Protein AF-A0A968LI36-F1 (afdb_monomer_lite)

Secondary structure (DSSP, 8-state):
--SSSSSSSHHHHHHHHHHHHHHHHHHHHHHHHHHHHHHHHHHHSB-TTSSB-EEEEEEEEEEETTEEEEEEEEEESSPPPHHHHHHHHHHHHHHTT--STTEEEEEEEEE--GGGTS-TT-----------HHHHHHHHHHHHHHHHHTS--TTSPPP------PPP-------

pLDDT: mean 70.79, std 16.53, range [38.47, 91.25]

Structure (mmCIF, N/CA/C/O backbone):
data_AF-A0A968LI36-F1
#
_entry.id   AF-A0A968LI36-F1
#
loop_
_atom_site.group_PDB
_atom_site.id
_atom_site.type_symbol
_atom_site.label_atom_id
_atom_site.label_alt_id
_atom_site.label_comp_id
_atom_site.label_asym_id
_atom_site.label_entity_id
_atom_site.label_seq_id
_atom_site.pdbx_PDB_ins_code
_atom_site.Cartn_x
_atom_site.Cartn_y
_atom_site.Cartn_z
_atom_site.occupancy
_atom_site.B_iso_or_equiv
_atom_site.auth_seq_id
_atom_site.auth_comp_id
_atom_site.auth_asym_id
_atom_site.auth_atom_id
_atom_site.pdbx_PDB_model_num
ATOM 1 N N . MET A 1 1 ? -47.744 16.136 31.645 1.00 38.47 1 MET A N 1
ATOM 2 C CA . MET A 1 1 ? -47.077 16.322 30.337 1.00 38.47 1 MET A CA 1
ATOM 3 C C . MET A 1 1 ? -45.601 16.646 30.563 1.00 38.47 1 MET A C 1
ATOM 5 O O . MET A 1 1 ? -45.254 17.811 30.650 1.00 38.47 1 MET A O 1
ATOM 9 N N . ALA A 1 2 ? -44.742 15.637 30.742 1.00 41.03 2 ALA A N 1
ATOM 10 C CA . ALA A 1 2 ? -43.307 15.851 31.005 1.00 41.03 2 ALA A CA 1
ATOM 11 C C . ALA A 1 2 ? -42.411 14.707 30.478 1.00 41.03 2 ALA A C 1
ATOM 13 O O . ALA A 1 2 ? -41.297 14.528 30.949 1.00 41.03 2 ALA A O 1
ATOM 14 N N . ALA A 1 3 ? -42.893 13.908 29.519 1.00 45.09 3 ALA A N 1
ATOM 15 C CA . ALA A 1 3 ? -42.230 12.657 29.124 1.00 45.09 3 ALA A CA 1
ATOM 16 C C . ALA A 1 3 ? -41.743 12.615 27.663 1.00 45.09 3 ALA A C 1
ATOM 18 O O . ALA A 1 3 ? -41.299 11.570 27.208 1.00 45.09 3 ALA A O 1
ATOM 19 N N . ILE A 1 4 ? -41.816 13.722 26.911 1.00 50.00 4 ILE A N 1
ATOM 20 C CA . ILE A 1 4 ? -41.537 13.707 25.458 1.00 50.00 4 ILE A CA 1
ATOM 21 C C . ILE A 1 4 ? -40.170 14.330 25.102 1.00 50.00 4 ILE A C 1
ATOM 23 O O . ILE A 1 4 ? -39.651 14.101 24.016 1.00 50.00 4 ILE A O 1
ATOM 27 N N . ILE A 1 5 ? -39.506 15.032 26.027 1.00 46.16 5 ILE A N 1
ATOM 28 C CA . ILE A 1 5 ? -38.234 15.728 25.734 1.00 46.16 5 ILE A CA 1
ATOM 29 C C . ILE A 1 5 ? -36.998 14.811 25.911 1.00 46.16 5 ILE A C 1
ATOM 31 O O . ILE A 1 5 ? -35.945 15.073 25.339 1.00 46.16 5 ILE A O 1
ATOM 35 N N . GLY A 1 6 ? -37.118 13.680 26.618 1.00 41.00 6 GLY A N 1
ATOM 36 C CA . GLY A 1 6 ? -35.999 12.746 26.845 1.00 41.00 6 GLY A CA 1
ATOM 37 C C . GLY A 1 6 ? -35.696 11.771 25.695 1.00 41.00 6 GLY A C 1
ATOM 38 O O . GLY A 1 6 ? -34.614 11.192 25.658 1.00 41.00 6 GLY A O 1
ATOM 39 N N . ALA A 1 7 ? -36.617 11.583 24.744 1.00 46.31 7 ALA A N 1
ATOM 40 C CA . ALA A 1 7 ? -36.531 10.504 23.750 1.00 46.31 7 ALA A CA 1
ATOM 41 C C . ALA A 1 7 ? -35.756 10.864 22.464 1.00 46.31 7 ALA A C 1
ATOM 43 O O . ALA A 1 7 ? -35.430 9.979 21.678 1.00 46.31 7 ALA A O 1
ATOM 44 N N . LEU A 1 8 ? -35.425 12.143 22.250 1.00 46.78 8 LEU A N 1
ATOM 45 C CA . LEU A 1 8 ? -34.735 12.625 21.039 1.00 46.78 8 LEU A CA 1
ATOM 46 C C . LEU A 1 8 ? -33.214 12.810 21.205 1.00 46.78 8 LEU A C 1
ATOM 48 O O . LEU A 1 8 ? -32.519 13.040 20.220 1.00 46.78 8 LEU A O 1
ATOM 52 N N . LEU A 1 9 ? -32.675 12.677 22.422 1.00 47.09 9 LEU A N 1
ATOM 53 C CA . LEU A 1 9 ? -31.244 12.881 22.715 1.00 47.09 9 LEU A CA 1
ATOM 54 C C . LEU A 1 9 ? -30.404 11.590 22.694 1.00 47.09 9 LEU A C 1
ATOM 56 O O . LEU A 1 9 ? -29.177 11.653 22.699 1.00 47.09 9 LEU A O 1
ATOM 60 N N . ILE A 1 10 ? -31.040 10.419 22.629 1.00 49.91 10 ILE A N 1
ATOM 61 C CA . ILE A 1 10 ? -30.369 9.110 22.700 1.00 49.91 10 ILE A CA 1
ATOM 62 C C . ILE A 1 10 ? -29.710 8.665 21.364 1.00 49.91 10 ILE A C 1
ATOM 64 O O . ILE A 1 10 ? -28.623 8.085 21.422 1.00 49.91 10 ILE A O 1
ATOM 68 N N . PRO A 1 11 ? -30.249 8.934 20.150 1.00 50.56 11 PRO A N 1
ATOM 69 C CA . PRO A 1 11 ? -29.657 8.388 18.920 1.00 50.56 11 PRO A CA 1
ATOM 70 C C . PRO A 1 11 ? -28.479 9.207 18.350 1.00 50.56 11 PRO A C 1
ATOM 72 O O . PRO A 1 11 ? -27.795 8.749 17.433 1.00 50.56 11 PRO A O 1
ATOM 75 N N . LEU A 1 12 ? -28.197 10.396 18.893 1.00 46.09 12 LEU A N 1
ATOM 76 C CA . LEU A 1 12 ? -27.115 11.268 18.412 1.00 46.09 12 LEU A CA 1
ATOM 77 C C . LEU A 1 12 ? -25.734 10.844 18.934 1.00 46.09 12 LEU A C 1
ATOM 79 O O . LEU A 1 12 ? -24.770 10.847 18.170 1.00 46.09 12 LEU A O 1
ATOM 83 N N . GLY A 1 13 ? -25.636 10.409 20.195 1.00 50.72 13 GLY A N 1
ATOM 84 C CA . GLY A 1 13 ? -24.360 9.985 20.788 1.00 50.72 13 GLY A CA 1
ATOM 85 C C . GLY A 1 13 ? -23.776 8.730 20.128 1.00 50.72 13 GLY A C 1
ATOM 86 O O . GLY A 1 13 ? -22.586 8.671 19.834 1.00 50.72 13 GLY A O 1
ATOM 87 N N . THR A 1 14 ? -24.623 7.748 19.809 1.00 54.00 14 THR A N 1
ATOM 88 C CA . THR A 1 14 ? -24.187 6.493 19.170 1.00 54.00 14 THR A CA 1
ATOM 89 C C . THR A 1 14 ? -23.773 6.685 17.711 1.00 54.00 14 THR A C 1
ATOM 91 O O . THR A 1 14 ? -22.852 6.019 17.242 1.00 54.00 14 THR A O 1
ATOM 94 N N . SER A 1 15 ? -24.406 7.618 16.999 1.00 58.03 15 SER A N 1
ATOM 95 C CA . SER A 1 15 ? -24.054 7.960 15.617 1.00 58.03 15 SER A CA 1
ATOM 96 C C . SER A 1 15 ? -22.718 8.709 15.539 1.00 58.03 15 SER A C 1
ATOM 98 O O . SER A 1 15 ? -21.912 8.436 14.653 1.00 58.03 15 SER A O 1
ATOM 100 N N . PHE A 1 16 ? -22.444 9.598 16.499 1.00 60.50 16 PHE A N 1
ATOM 101 C CA . PHE A 1 16 ? -21.188 10.350 16.567 1.00 60.50 16 PHE A CA 1
ATOM 102 C C . PHE A 1 16 ? -19.988 9.461 16.927 1.00 60.50 16 PHE A C 1
ATOM 104 O O . PHE A 1 16 ? -18.921 9.590 16.329 1.00 60.50 16 PHE A O 1
ATOM 111 N N . GLU A 1 17 ? -20.172 8.518 17.856 1.00 65.00 17 GLU A N 1
ATOM 112 C CA . GLU A 1 17 ? -19.145 7.528 18.205 1.00 65.00 17 GLU A CA 1
ATOM 113 C C . GLU A 1 17 ? -18.846 6.571 17.044 1.00 65.00 17 GLU A C 1
ATOM 115 O O . GLU A 1 17 ? -17.683 6.318 16.728 1.00 65.00 17 GLU A O 1
ATOM 120 N N . ARG A 1 18 ? -19.876 6.102 16.324 1.00 62.97 18 ARG A N 1
ATOM 121 C CA . ARG A 1 18 ? -19.682 5.304 15.100 1.00 62.97 18 ARG A CA 1
ATOM 122 C C . ARG A 1 18 ? -18.899 6.075 14.041 1.00 62.97 18 ARG A C 1
ATOM 124 O O . ARG A 1 18 ? -17.949 5.529 13.489 1.00 62.97 18 ARG A O 1
ATOM 131 N N . LEU A 1 19 ? -19.243 7.343 13.816 1.00 66.12 19 LEU A N 1
ATOM 132 C CA . LEU A 1 19 ? -18.550 8.200 12.856 1.00 66.12 19 LEU A CA 1
ATOM 133 C C . LEU A 1 19 ? -17.086 8.437 13.253 1.00 66.12 19 LEU A C 1
ATOM 135 O O . LEU A 1 19 ? -16.207 8.361 12.401 1.00 66.12 19 LEU A O 1
ATOM 139 N N . ARG A 1 20 ? -16.795 8.676 14.539 1.00 58.56 20 ARG A N 1
ATOM 140 C CA . ARG A 1 20 ? -15.419 8.813 15.051 1.00 58.56 20 ARG A CA 1
ATOM 141 C C . ARG A 1 20 ? -14.596 7.545 14.860 1.00 58.56 20 ARG A C 1
ATOM 143 O O . ARG A 1 20 ? -13.455 7.625 14.408 1.00 58.56 20 ARG A O 1
ATOM 150 N N . LEU A 1 21 ? -15.165 6.386 15.185 1.00 65.75 21 LEU A N 1
ATOM 151 C CA . LEU A 1 21 ? -14.508 5.095 14.988 1.00 65.75 21 LEU A CA 1
ATOM 152 C C . LEU A 1 21 ? -14.254 4.818 13.504 1.00 65.75 21 LEU A C 1
ATOM 154 O O . LEU A 1 21 ? -13.189 4.322 13.137 1.00 65.75 21 LEU A O 1
ATOM 158 N N . GLU A 1 22 ? -15.209 5.160 12.643 1.00 68.88 22 GLU A N 1
ATOM 159 C CA . GLU A 1 22 ? -15.078 5.004 11.199 1.00 68.88 22 GLU A CA 1
ATOM 160 C C . GLU A 1 22 ? -14.028 5.958 10.615 1.00 68.88 22 GLU A C 1
ATOM 162 O O . GLU A 1 22 ? -13.164 5.516 9.859 1.00 68.88 22 GLU A O 1
ATOM 167 N N . LEU A 1 23 ? -14.012 7.224 11.041 1.00 64.88 23 LEU A N 1
ATOM 168 C CA . LEU A 1 23 ? -12.978 8.206 10.694 1.00 64.88 23 LEU A CA 1
ATOM 169 C C . LEU A 1 23 ? -11.586 7.738 11.124 1.00 64.88 23 LEU A C 1
ATOM 171 O O . LEU A 1 23 ? -10.664 7.756 10.312 1.00 64.88 23 LEU A O 1
ATOM 175 N N . GLY A 1 24 ? -11.435 7.258 12.362 1.00 66.38 24 GLY A N 1
ATOM 176 C CA . GLY A 1 24 ? -10.161 6.736 12.862 1.00 66.38 24 GLY A CA 1
ATOM 177 C C . GLY A 1 24 ? -9.660 5.542 12.046 1.00 66.38 24 GLY A C 1
ATOM 178 O O . GLY A 1 24 ? -8.501 5.515 11.630 1.00 66.38 24 GLY A O 1
ATOM 179 N N . ARG A 1 25 ? -10.548 4.590 11.728 1.00 70.31 25 ARG A N 1
ATOM 180 C CA . ARG A 1 25 ? -10.221 3.441 10.865 1.00 70.31 25 ARG A CA 1
ATOM 181 C C . ARG A 1 25 ? -9.827 3.875 9.454 1.00 70.31 25 ARG A C 1
ATOM 183 O O . ARG A 1 25 ? -8.845 3.374 8.914 1.00 70.31 25 ARG A O 1
ATOM 190 N N . LYS A 1 26 ? -10.559 4.821 8.862 1.00 71.00 26 LYS A N 1
ATOM 191 C CA . LYS A 1 26 ? -10.280 5.348 7.516 1.00 71.00 26 LYS A CA 1
ATOM 192 C C . LYS A 1 26 ? -8.967 6.122 7.462 1.00 71.00 26 LYS A C 1
ATOM 194 O O . LYS A 1 26 ? -8.236 6.005 6.482 1.00 71.00 26 LYS A O 1
ATOM 199 N N . GLN A 1 27 ? -8.637 6.863 8.514 1.00 72.06 27 GLN A N 1
ATOM 200 C CA . GLN A 1 27 ? -7.391 7.615 8.594 1.00 72.06 27 GLN A CA 1
ATOM 201 C C . GLN A 1 27 ? -6.179 6.684 8.716 1.00 72.06 27 GLN A C 1
ATOM 203 O O . GLN A 1 27 ? -5.230 6.829 7.948 1.00 72.06 27 GLN A O 1
ATOM 208 N N . GLN A 1 28 ? -6.254 5.663 9.576 1.00 75.50 28 GLN A N 1
ATOM 209 C CA . GLN A 1 28 ? -5.227 4.616 9.665 1.00 75.50 28 GLN A CA 1
ATOM 210 C C . GLN A 1 28 ? -5.059 3.853 8.344 1.00 75.50 28 GLN A C 1
ATOM 212 O O . GLN A 1 28 ? -3.938 3.557 7.923 1.00 75.50 28 GLN A O 1
ATOM 217 N N . GLN A 1 29 ? -6.168 3.561 7.658 1.00 80.38 29 GLN A N 1
ATOM 218 C CA . GLN A 1 29 ? -6.139 2.933 6.340 1.00 80.38 29 GLN A CA 1
ATOM 219 C C . GLN A 1 29 ? -5.434 3.836 5.317 1.00 80.38 29 GLN A C 1
ATOM 221 O O . GLN A 1 29 ? -4.538 3.377 4.615 1.00 80.38 29 GLN A O 1
ATOM 226 N N . SER A 1 30 ? -5.774 5.125 5.261 1.00 78.38 30 SER A N 1
ATOM 227 C CA . SER A 1 30 ? -5.149 6.082 4.338 1.00 78.38 30 SER A CA 1
ATOM 228 C C . SER A 1 30 ? -3.643 6.220 4.574 1.00 78.38 30 SER A C 1
ATOM 230 O O . SER A 1 30 ? -2.857 6.189 3.626 1.00 78.38 30 SER A O 1
ATOM 232 N N . GLU A 1 31 ? -3.219 6.293 5.837 1.00 81.44 31 GLU A N 1
ATOM 233 C CA . GLU A 1 31 ? -1.802 6.341 6.197 1.00 81.44 31 GLU A CA 1
ATOM 234 C C . GLU A 1 31 ? -1.056 5.077 5.757 1.00 81.44 31 GLU A C 1
ATOM 236 O O . GLU A 1 31 ? 0.006 5.174 5.139 1.00 81.44 31 GLU A O 1
ATOM 241 N N . THR A 1 32 ? -1.658 3.906 5.982 1.00 84.44 32 THR A N 1
ATOM 242 C CA . THR A 1 32 ? -1.110 2.618 5.542 1.00 84.44 32 THR A CA 1
ATOM 243 C C . THR A 1 32 ? -0.899 2.590 4.030 1.00 84.44 32 THR A C 1
ATOM 245 O O . THR A 1 32 ? 0.183 2.246 3.555 1.00 84.44 32 THR A O 1
ATOM 248 N N . LEU A 1 33 ? -1.914 3.001 3.264 1.00 86.25 33 LEU A N 1
ATOM 249 C CA . LEU A 1 33 ? -1.850 3.045 1.802 1.00 86.25 33 LEU A CA 1
ATOM 250 C C . LEU A 1 33 ? -0.785 4.033 1.312 1.00 86.25 33 LEU A C 1
ATOM 252 O O . LEU A 1 33 ? -0.067 3.751 0.352 1.00 86.25 33 LEU A O 1
ATOM 256 N N . ARG A 1 34 ? -0.665 5.190 1.971 1.00 83.69 34 ARG A N 1
ATOM 257 C CA . ARG A 1 34 ? 0.339 6.205 1.642 1.00 83.69 34 ARG A CA 1
ATOM 258 C C . ARG A 1 34 ? 1.755 5.671 1.849 1.00 83.69 34 ARG A C 1
ATOM 260 O O . ARG A 1 34 ? 2.568 5.787 0.936 1.00 83.69 34 ARG A O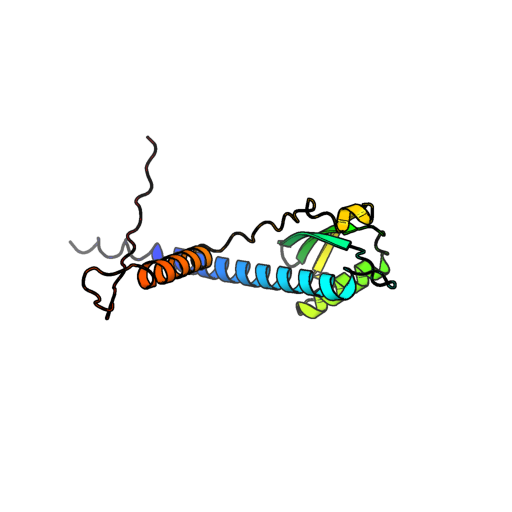 1
ATOM 267 N N . LEU A 1 35 ? 2.031 5.059 3.001 1.00 86.12 35 LEU A N 1
ATOM 268 C CA . LEU A 1 35 ? 3.347 4.499 3.324 1.00 86.12 35 LEU A CA 1
ATOM 269 C C . LEU A 1 35 ? 3.712 3.332 2.404 1.00 86.12 35 LEU A C 1
ATOM 271 O O . LEU A 1 35 ? 4.817 3.300 1.866 1.00 86.12 35 LEU A O 1
ATOM 275 N N . ALA A 1 36 ? 2.774 2.416 2.152 1.00 87.19 36 ALA A N 1
ATOM 276 C CA . ALA A 1 36 ? 2.979 1.312 1.218 1.00 87.19 36 ALA A CA 1
ATOM 277 C C . ALA A 1 36 ? 3.312 1.813 -0.194 1.00 87.19 36 ALA A C 1
ATOM 279 O O . ALA A 1 36 ? 4.270 1.335 -0.809 1.00 87.19 36 ALA A O 1
ATOM 280 N N . ARG A 1 37 ? 2.579 2.820 -0.687 1.00 87.25 37 ARG A N 1
ATOM 281 C CA . ARG A 1 37 ? 2.857 3.442 -1.984 1.00 87.25 37 ARG A CA 1
ATOM 282 C C . ARG A 1 37 ? 4.220 4.120 -2.005 1.00 87.25 37 ARG A C 1
ATOM 284 O O . ARG A 1 37 ? 4.971 3.890 -2.943 1.00 87.25 37 ARG A O 1
ATOM 291 N N . GLN A 1 38 ? 4.544 4.921 -0.995 1.00 85.69 38 GLN A N 1
ATOM 292 C CA . GLN A 1 38 ? 5.818 5.634 -0.929 1.00 85.69 38 GLN A CA 1
ATOM 293 C C . GLN A 1 38 ? 7.008 4.663 -0.932 1.00 85.69 38 GLN A C 1
ATOM 295 O O . GLN A 1 38 ? 7.913 4.804 -1.748 1.00 85.69 38 GLN A O 1
ATOM 300 N N . LEU A 1 39 ? 6.967 3.622 -0.096 1.00 87.56 39 LEU A N 1
ATOM 301 C CA . LEU A 1 39 ? 8.025 2.610 -0.040 1.00 87.56 39 LEU A CA 1
ATOM 302 C C . LEU A 1 39 ? 8.190 1.864 -1.366 1.00 87.56 39 LEU A C 1
ATOM 304 O O . LEU A 1 39 ? 9.311 1.560 -1.775 1.00 87.56 39 LEU A O 1
ATOM 308 N N . TRP A 1 40 ? 7.081 1.574 -2.051 1.00 87.31 40 TRP A N 1
ATOM 309 C CA . TRP A 1 40 ? 7.136 0.968 -3.378 1.00 87.31 40 TRP A CA 1
ATOM 310 C C . TRP A 1 40 ? 7.769 1.928 -4.382 1.00 87.31 40 TRP A C 1
ATOM 312 O O . TRP A 1 40 ? 8.601 1.532 -5.199 1.00 87.31 40 TRP A O 1
ATOM 322 N N . GLN A 1 41 ? 7.398 3.206 -4.289 1.00 84.81 41 GLN A N 1
ATOM 323 C CA . GLN A 1 41 ? 7.877 4.239 -5.184 1.00 84.81 41 GLN A CA 1
ATOM 324 C C . GLN A 1 41 ? 9.396 4.436 -5.095 1.00 84.81 41 GLN A C 1
ATOM 326 O O . GLN A 1 41 ? 10.081 4.522 -6.113 1.00 84.81 41 GLN A O 1
ATOM 331 N N . GLU A 1 42 ? 9.923 4.442 -3.877 1.00 83.19 42 GLU A N 1
ATOM 332 C CA . GLU A 1 42 ? 11.345 4.644 -3.605 1.00 83.19 42 GLU A CA 1
ATOM 333 C C . GLU A 1 42 ? 12.218 3.462 -4.046 1.00 83.19 42 GLU A C 1
ATOM 335 O O . GLU A 1 42 ? 13.378 3.661 -4.402 1.00 83.19 42 GLU A O 1
ATOM 340 N N . ARG A 1 43 ? 11.684 2.234 -4.021 1.00 82.38 43 ARG A N 1
ATOM 341 C CA . ARG A 1 43 ? 12.508 1.021 -4.158 1.00 82.38 43 ARG A CA 1
ATOM 342 C C . ARG A 1 43 ? 12.282 0.216 -5.427 1.00 82.38 43 ARG A C 1
ATOM 344 O O . ARG A 1 43 ? 13.193 -0.486 -5.847 1.00 82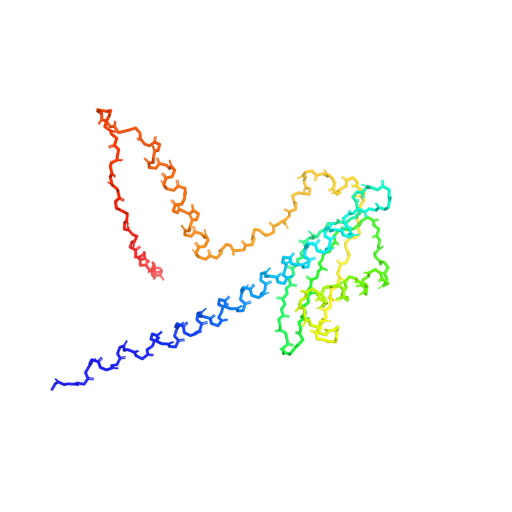.38 43 ARG A O 1
ATOM 351 N N . LEU A 1 44 ? 11.081 0.264 -6.001 1.00 81.81 44 LEU A N 1
ATOM 352 C CA . LEU A 1 44 ? 10.645 -0.734 -6.983 1.00 81.81 44 LEU A CA 1
ATOM 353 C C . LEU A 1 44 ? 10.111 -0.129 -8.289 1.00 81.81 44 LEU A C 1
ATOM 355 O O . LEU A 1 44 ? 9.838 -0.883 -9.225 1.00 81.81 44 LEU A O 1
ATOM 359 N N . ILE A 1 45 ? 10.007 1.206 -8.417 1.00 78.75 45 ILE A N 1
ATOM 360 C CA . ILE A 1 45 ? 9.606 1.818 -9.702 1.00 78.75 45 ILE A CA 1
ATOM 361 C C . ILE A 1 45 ? 10.678 1.630 -10.761 1.00 78.75 45 ILE A C 1
ATOM 363 O O . ILE A 1 45 ? 10.336 1.481 -11.927 1.00 78.75 45 ILE A O 1
ATOM 367 N N . ARG A 1 46 ? 11.960 1.676 -10.393 1.00 79.06 46 ARG A N 1
ATOM 368 C CA . ARG A 1 46 ? 13.061 1.661 -11.357 1.00 79.06 46 ARG A CA 1
ATOM 369 C C . ARG A 1 46 ? 13.890 0.395 -11.233 1.00 79.06 46 ARG A C 1
ATOM 371 O O . ARG A 1 46 ? 14.126 -0.095 -10.133 1.00 79.06 46 ARG A O 1
ATOM 378 N N . SER A 1 47 ? 14.320 -0.118 -12.375 1.00 73.44 47 SER A N 1
ATOM 379 C CA . SER A 1 47 ? 15.367 -1.132 -12.452 1.00 73.44 47 SER A CA 1
ATOM 380 C C . SER A 1 47 ? 16.736 -0.470 -12.212 1.00 73.44 47 SER A C 1
ATOM 382 O O . SER A 1 47 ? 16.856 0.758 -12.236 1.00 73.44 47 SER A O 1
ATOM 384 N N . GLY A 1 48 ? 17.775 -1.264 -11.935 1.00 70.12 48 GLY A N 1
ATOM 385 C CA . GLY A 1 48 ? 19.133 -0.770 -11.650 1.00 70.12 48 GLY A CA 1
ATOM 386 C C . GLY A 1 48 ? 19.774 0.028 -12.798 1.00 70.12 48 GLY A C 1
ATOM 387 O O . GLY A 1 48 ? 20.763 0.722 -12.588 1.00 70.12 48 GLY A O 1
ATOM 388 N N . ASP A 1 49 ? 19.185 -0.035 -13.990 1.00 69.62 49 ASP A N 1
ATOM 389 C CA . ASP A 1 49 ? 19.520 0.726 -15.199 1.00 69.62 49 ASP A CA 1
ATOM 390 C C . ASP A 1 49 ? 18.746 2.058 -15.331 1.00 69.62 49 ASP A C 1
ATOM 392 O O . ASP A 1 49 ? 18.924 2.793 -16.302 1.00 69.62 49 ASP A O 1
ATOM 396 N N . GLY A 1 50 ? 17.879 2.383 -14.366 1.00 69.62 50 GLY A N 1
ATOM 397 C CA . GLY A 1 50 ? 17.062 3.596 -14.346 1.00 69.62 50 GLY A CA 1
ATOM 398 C C . GLY A 1 50 ? 15.758 3.522 -15.150 1.00 69.62 50 GLY A C 1
ATOM 399 O O . GLY A 1 50 ? 14.990 4.487 -15.112 1.00 69.62 50 GLY A O 1
ATOM 400 N N . GLN A 1 51 ? 15.465 2.407 -15.830 1.00 74.88 51 GLN A N 1
ATOM 401 C CA . GLN A 1 51 ? 14.222 2.222 -16.590 1.00 74.88 51 GLN A CA 1
ATOM 402 C C . GLN A 1 51 ? 13.024 1.948 -15.665 1.00 74.88 51 GLN A C 1
ATOM 404 O O . GLN A 1 51 ? 13.203 1.353 -14.597 1.00 74.88 51 GLN A O 1
ATOM 409 N N . PRO A 1 52 ? 11.790 2.347 -16.040 1.00 75.75 52 PRO A N 1
ATOM 410 C CA . PRO A 1 52 ? 10.594 1.996 -15.283 1.00 75.75 52 PRO A CA 1
ATOM 411 C C . PRO A 1 52 ? 10.400 0.473 -15.283 1.00 75.75 52 PRO A C 1
ATOM 413 O O . PRO A 1 52 ? 10.182 -0.148 -16.320 1.00 75.75 52 PRO A O 1
ATOM 416 N N . ARG A 1 53 ? 10.489 -0.124 -14.095 1.00 84.69 53 ARG A N 1
ATOM 417 C CA . ARG A 1 53 ? 10.325 -1.554 -13.832 1.00 84.69 53 ARG A CA 1
ATOM 418 C C . ARG A 1 53 ? 8.891 -1.896 -13.467 1.00 84.69 53 ARG A C 1
ATOM 420 O O . ARG A 1 53 ? 8.345 -2.836 -14.034 1.00 84.69 53 ARG A O 1
ATOM 427 N N . SER A 1 54 ? 8.292 -1.164 -12.527 1.00 83.94 54 SER A N 1
ATOM 428 C CA . SER A 1 54 ? 6.964 -1.498 -12.011 1.00 83.94 54 SER A CA 1
ATOM 429 C C . SER A 1 54 ? 6.126 -0.277 -11.652 1.00 83.94 54 SER A C 1
ATOM 431 O O . SER A 1 54 ? 6.649 0.784 -11.305 1.00 83.94 54 SER A O 1
ATOM 433 N N . VAL A 1 55 ? 4.807 -0.444 -11.708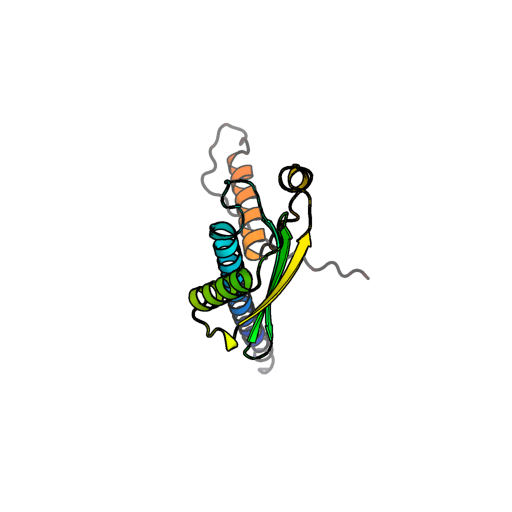 1.00 84.69 55 VAL A N 1
ATOM 434 C CA . VAL A 1 55 ? 3.829 0.557 -11.282 1.00 84.69 55 VAL A CA 1
ATOM 435 C C . VAL A 1 55 ? 2.704 -0.117 -10.503 1.00 84.69 55 VAL A C 1
ATOM 437 O O . VAL A 1 55 ? 2.276 -1.225 -10.823 1.00 84.69 55 VAL A O 1
ATOM 440 N N . ILE A 1 56 ? 2.213 0.557 -9.464 1.00 85.75 56 ILE A N 1
ATOM 441 C CA . ILE A 1 56 ? 1.068 0.088 -8.682 1.00 85.75 56 ILE A CA 1
ATOM 442 C C . ILE A 1 56 ? -0.209 0.272 -9.502 1.00 85.75 56 ILE A C 1
ATOM 444 O O . ILE A 1 56 ? -0.551 1.395 -9.861 1.00 85.75 56 ILE A O 1
ATOM 448 N N . ASN A 1 57 ? -0.936 -0.820 -9.728 1.00 83.00 57 ASN A N 1
ATOM 449 C CA . ASN A 1 57 ? -2.264 -0.808 -10.339 1.00 83.00 57 ASN A CA 1
ATOM 450 C C . ASN A 1 57 ? -3.369 -0.702 -9.279 1.00 83.00 57 ASN A C 1
ATOM 452 O O . ASN A 1 57 ? -4.313 0.070 -9.406 1.00 83.00 57 ASN A O 1
ATOM 456 N N . ARG A 1 58 ? -3.249 -1.473 -8.194 1.00 83.50 58 ARG A N 1
ATOM 457 C CA . ARG A 1 58 ? -4.207 -1.453 -7.085 1.00 83.50 58 ARG A CA 1
ATOM 458 C C . ARG A 1 58 ? -3.471 -1.627 -5.772 1.00 83.50 58 ARG A C 1
ATOM 460 O O . ARG A 1 58 ? -2.547 -2.423 -5.686 1.00 83.50 58 ARG A O 1
ATOM 467 N N . LEU A 1 59 ? -3.903 -0.895 -4.756 1.00 86.31 59 LEU A N 1
ATOM 468 C CA . LEU A 1 59 ? -3.403 -1.039 -3.399 1.00 86.31 59 LEU A CA 1
ATOM 469 C C . LEU A 1 59 ? -4.579 -0.908 -2.438 1.00 86.31 59 LEU A C 1
ATOM 471 O O . LEU A 1 59 ? -5.314 0.080 -2.487 1.00 86.31 59 LEU A O 1
ATOM 475 N N . ASN A 1 60 ? -4.742 -1.906 -1.583 1.00 87.38 60 ASN A N 1
ATOM 476 C CA . ASN A 1 60 ? -5.765 -1.949 -0.558 1.00 87.38 60 ASN A CA 1
ATOM 477 C C . ASN A 1 60 ? -5.150 -2.414 0.765 1.00 87.38 60 ASN A C 1
ATOM 479 O O . ASN A 1 60 ? -4.140 -3.112 0.790 1.00 87.38 60 ASN A O 1
ATOM 483 N N . ALA A 1 61 ? -5.759 -2.004 1.869 1.00 87.19 61 ALA A N 1
ATOM 484 C CA . ALA A 1 61 ? -5.344 -2.392 3.204 1.00 87.19 61 ALA A CA 1
ATOM 485 C C . ALA A 1 61 ? -6.594 -2.647 4.039 1.00 87.19 61 ALA A C 1
ATOM 487 O O . ALA A 1 61 ? -7.443 -1.763 4.168 1.00 87.19 61 ALA A O 1
ATOM 488 N N . THR A 1 62 ? -6.696 -3.847 4.599 1.00 85.12 62 THR A N 1
ATOM 489 C CA . THR A 1 62 ? -7.843 -4.283 5.394 1.00 85.12 62 THR A CA 1
ATOM 490 C C . THR A 1 62 ? -7.351 -4.927 6.679 1.00 85.12 62 THR A C 1
ATOM 492 O O . THR A 1 62 ? -6.453 -5.763 6.663 1.00 85.12 62 THR A O 1
ATOM 495 N N . LEU A 1 63 ? -7.947 -4.555 7.808 1.00 84.00 63 LEU A N 1
ATOM 496 C CA . LEU A 1 63 ? -7.681 -5.216 9.079 1.00 84.00 63 LEU A CA 1
ATOM 497 C C . LEU A 1 63 ? -8.602 -6.438 9.210 1.00 84.00 63 LEU A C 1
ATOM 499 O O . LEU A 1 63 ? -9.822 -6.285 9.272 1.00 84.00 63 LEU A O 1
ATOM 503 N N . GLN A 1 64 ? -8.025 -7.638 9.237 1.00 86.25 64 GLN A N 1
ATOM 504 C CA . GLN A 1 64 ? -8.726 -8.904 9.448 1.00 86.25 64 GLN A CA 1
ATOM 505 C C . GLN A 1 64 ? -8.340 -9.458 10.826 1.00 86.25 64 GLN A C 1
ATOM 507 O O . GLN A 1 64 ? -7.282 -10.059 11.005 1.00 86.25 64 GLN A O 1
ATOM 512 N N . GLY A 1 65 ? -9.185 -9.210 11.831 1.00 85.38 65 GLY A N 1
ATOM 513 C CA . GLY A 1 65 ? -8.844 -9.505 13.226 1.00 85.38 65 GLY A CA 1
ATOM 514 C C . GLY A 1 65 ? -7.679 -8.634 13.702 1.00 85.38 65 GLY A C 1
ATOM 515 O O . GLY A 1 65 ? -7.768 -7.409 13.650 1.00 85.38 65 GLY A O 1
ATOM 516 N N . GLU A 1 66 ? -6.584 -9.257 14.139 1.00 84.75 66 GLU A N 1
ATOM 517 C CA . GLU A 1 66 ? -5.346 -8.556 14.520 1.00 84.75 66 GLU A CA 1
ATOM 518 C C . GLU A 1 66 ? -4.342 -8.420 13.362 1.00 84.75 66 GLU A C 1
ATOM 520 O O . GLU A 1 66 ? -3.362 -7.677 13.466 1.00 84.75 66 GLU A O 1
ATOM 525 N N . GLN A 1 67 ? -4.594 -9.095 12.236 1.00 89.19 67 GLN A N 1
ATOM 526 C CA . GLN A 1 67 ? -3.700 -9.097 11.085 1.00 89.19 67 GLN A CA 1
ATOM 527 C C . GLN A 1 67 ? -4.099 -8.009 10.084 1.00 89.19 67 GLN A C 1
ATOM 529 O O . GLN A 1 67 ? -5.245 -7.917 9.647 1.00 89.19 67 GLN A O 1
ATOM 534 N N . LEU A 1 68 ? 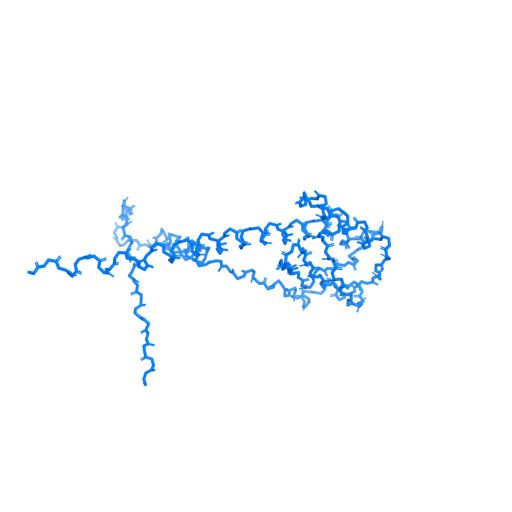-3.142 -7.166 9.703 1.00 88.31 68 LEU A N 1
ATOM 535 C CA . LEU A 1 68 ? -3.299 -6.214 8.611 1.00 88.31 68 LEU A CA 1
ATOM 536 C C . LEU A 1 68 ? -2.965 -6.914 7.297 1.00 88.31 68 LEU A C 1
ATOM 538 O O . LEU A 1 68 ? -1.833 -7.346 7.100 1.00 88.31 68 LEU A O 1
ATOM 542 N N . VAL A 1 69 ? -3.941 -7.008 6.404 1.00 89.94 69 VAL A N 1
ATOM 543 C CA . VAL A 1 69 ? -3.770 -7.558 5.060 1.00 89.94 69 VAL A CA 1
ATOM 544 C C . VAL A 1 69 ? -3.618 -6.399 4.085 1.00 89.94 69 VAL A C 1
ATOM 546 O O . VAL A 1 69 ? -4.517 -5.565 3.959 1.00 89.94 69 VAL A O 1
ATOM 549 N N . VAL A 1 70 ? -2.468 -6.329 3.425 1.00 89.81 70 VAL A N 1
ATOM 550 C CA . VAL A 1 70 ? -2.166 -5.359 2.374 1.00 89.81 70 VAL A CA 1
ATOM 551 C C . VAL A 1 70 ? -2.196 -6.093 1.044 1.00 89.81 70 VAL A C 1
ATOM 553 O O . VAL A 1 70 ? -1.346 -6.935 0.778 1.00 89.81 70 VAL A O 1
ATOM 556 N N . GLU A 1 71 ? -3.176 -5.765 0.212 1.00 91.19 71 GLU A N 1
ATOM 557 C CA . GLU A 1 71 ? -3.320 -6.328 -1.128 1.00 91.19 71 GLU A CA 1
ATOM 558 C C . GLU A 1 71 ? -2.702 -5.350 -2.119 1.00 91.19 71 GLU A C 1
ATOM 560 O O . GLU A 1 71 ? -3.147 -4.202 -2.244 1.00 91.19 71 GLU A O 1
ATOM 565 N N . LEU A 1 72 ? -1.671 -5.794 -2.827 1.00 90.12 72 LEU A N 1
ATOM 566 C CA . LEU A 1 72 ? -0.943 -4.979 -3.781 1.00 90.12 72 LEU A CA 1
ATOM 567 C C . LEU A 1 72 ? -0.951 -5.665 -5.144 1.00 90.12 72 LEU A C 1
ATOM 569 O O . LEU A 1 72 ? -0.449 -6.767 -5.311 1.00 90.12 72 LEU A O 1
ATOM 573 N N . THR A 1 73 ? -1.510 -4.994 -6.143 1.00 87.06 73 THR A N 1
ATOM 574 C CA . THR A 1 73 ? -1.436 -5.416 -7.541 1.00 87.06 73 THR A CA 1
ATOM 575 C C . THR A 1 73 ? -0.507 -4.481 -8.284 1.00 87.06 73 THR A C 1
ATOM 577 O O . THR A 1 73 ? -0.748 -3.270 -8.326 1.00 87.06 73 THR A O 1
ATOM 580 N N . VAL A 1 74 ? 0.533 -5.035 -8.895 1.00 87.00 74 VAL A N 1
ATOM 581 C CA . VAL A 1 74 ? 1.550 -4.271 -9.617 1.00 87.00 74 VAL A CA 1
ATOM 582 C C . VAL A 1 74 ? 1.651 -4.743 -11.051 1.00 87.00 74 VAL A C 1
ATOM 584 O O . VAL A 1 74 ? 1.581 -5.933 -11.337 1.00 87.00 74 VAL A O 1
ATOM 587 N N . ILE A 1 75 ? 1.823 -3.794 -11.958 1.00 87.00 75 ILE A N 1
ATOM 588 C CA . ILE A 1 75 ? 2.197 -4.069 -13.337 1.00 87.00 75 ILE A CA 1
ATOM 589 C C . ILE A 1 75 ? 3.717 -3.981 -13.388 1.00 87.00 75 ILE A C 1
ATOM 591 O O . ILE A 1 75 ? 4.278 -2.961 -12.989 1.00 87.00 75 ILE A O 1
ATOM 595 N N . THR A 1 76 ? 4.388 -5.038 -13.836 1.00 86.88 76 THR A N 1
ATOM 596 C CA . THR A 1 76 ? 5.853 -5.106 -13.820 1.00 86.88 76 THR A CA 1
ATOM 597 C C . THR A 1 76 ? 6.414 -5.643 -15.129 1.00 86.88 76 THR A C 1
ATOM 599 O O . THR A 1 76 ? 5.826 -6.514 -15.760 1.00 86.88 76 THR A O 1
ATOM 602 N N . THR A 1 77 ? 7.561 -5.124 -15.550 1.00 84.00 77 THR A N 1
ATOM 603 C CA . THR A 1 77 ? 8.335 -5.657 -16.687 1.00 84.00 77 THR A CA 1
ATOM 604 C C . THR A 1 77 ? 9.279 -6.776 -16.279 1.00 84.00 77 THR A C 1
ATOM 606 O O . THR A 1 77 ? 9.728 -7.550 -17.119 1.00 84.00 77 THR A O 1
ATOM 609 N N . GLN A 1 78 ? 9.561 -6.878 -14.981 1.00 82.81 78 GLN A N 1
ATOM 610 C CA . GLN A 1 78 ? 10.442 -7.879 -14.408 1.00 82.81 78 GLN A CA 1
ATOM 611 C C . GLN A 1 78 ? 9.808 -8.427 -13.137 1.00 82.81 78 GLN A C 1
ATOM 613 O O . GLN A 1 78 ? 9.488 -7.657 -12.227 1.00 82.81 78 GLN A O 1
ATOM 618 N N . SER A 1 79 ? 9.663 -9.748 -13.063 1.00 83.56 79 SER A N 1
ATOM 619 C CA . SER A 1 79 ? 9.117 -10.400 -11.875 1.00 83.56 79 SER A CA 1
ATOM 620 C C . SER A 1 79 ? 9.909 -10.032 -10.623 1.00 83.56 79 SER A C 1
ATOM 622 O O . SER A 1 79 ? 11.134 -9.862 -10.680 1.00 83.56 79 SER A O 1
ATOM 624 N N . LEU A 1 80 ? 9.217 -9.869 -9.498 1.00 84.88 80 LEU A N 1
ATOM 625 C CA . LEU A 1 80 ? 9.892 -9.642 -8.227 1.00 84.88 80 LEU A CA 1
ATOM 626 C C . LEU A 1 80 ? 10.383 -10.973 -7.666 1.00 84.88 80 LEU A C 1
ATOM 628 O O . LEU A 1 80 ? 9.694 -11.991 -7.699 1.00 84.88 80 LEU A O 1
ATOM 632 N N . SER A 1 81 ? 11.599 -10.962 -7.133 1.00 86.75 81 SER A N 1
ATOM 633 C CA . SER A 1 81 ? 12.117 -12.097 -6.377 1.00 86.75 81 SER A CA 1
ATOM 634 C C . SER A 1 81 ? 11.453 -12.176 -5.000 1.00 86.75 81 SER A C 1
ATOM 636 O O . SER A 1 81 ? 11.077 -11.158 -4.419 1.00 86.75 81 SER A O 1
ATOM 638 N N . LEU A 1 82 ? 11.367 -13.383 -4.434 1.00 86.38 82 LEU A N 1
ATOM 639 C CA . LEU A 1 82 ? 10.838 -13.584 -3.078 1.00 86.38 82 LEU A CA 1
ATOM 640 C C . LEU A 1 82 ? 11.585 -12.747 -2.025 1.00 86.38 82 LEU A C 1
ATOM 642 O O . LEU A 1 82 ? 10.970 -12.232 -1.099 1.00 86.38 82 LEU A O 1
ATOM 646 N N . ASP A 1 83 ? 12.896 -12.555 -2.192 1.00 87.19 83 ASP A N 1
ATOM 647 C CA . ASP A 1 83 ? 13.706 -11.711 -1.307 1.00 87.19 83 ASP A CA 1
ATOM 648 C C . ASP A 1 83 ? 13.306 -10.225 -1.388 1.00 87.19 83 ASP A C 1
ATOM 650 O O . ASP A 1 83 ? 13.202 -9.552 -0.363 1.00 87.19 83 ASP A O 1
ATOM 654 N N . GLU A 1 84 ? 13.009 -9.708 -2.585 1.00 86.94 84 GLU A N 1
ATOM 655 C CA . GLU A 1 84 ? 12.501 -8.339 -2.756 1.00 86.94 84 GLU A CA 1
ATOM 656 C C . GLU A 1 84 ? 11.119 -8.165 -2.120 1.00 86.94 84 GLU A C 1
ATOM 658 O O . GLU A 1 84 ? 10.869 -7.154 -1.456 1.00 86.94 84 GLU A O 1
ATOM 663 N N . GLN A 1 85 ? 10.241 -9.157 -2.289 1.00 88.25 85 GLN A N 1
ATOM 664 C CA . GLN A 1 85 ? 8.908 -9.160 -1.690 1.00 88.25 85 GLN A CA 1
ATOM 665 C C . GLN A 1 85 ? 8.990 -9.164 -0.156 1.00 88.25 85 GLN A C 1
ATOM 667 O O . GLN A 1 85 ? 8.346 -8.340 0.498 1.00 88.25 85 GLN A O 1
ATOM 672 N N . GLU A 1 86 ? 9.838 -10.017 0.425 1.00 88.88 86 GLU A N 1
ATOM 673 C CA . GLU A 1 86 ? 10.042 -10.082 1.876 1.00 88.88 86 GLU A CA 1
ATOM 674 C C . GLU A 1 86 ? 10.677 -8.807 2.435 1.00 88.88 86 GLU A C 1
ATOM 676 O O . GLU A 1 86 ? 10.216 -8.267 3.444 1.00 88.88 86 GLU A O 1
ATOM 681 N N . LYS A 1 87 ? 11.686 -8.250 1.755 1.00 89.50 87 LYS A N 1
ATOM 682 C CA . LYS A 1 87 ? 12.298 -6.971 2.148 1.00 89.50 87 LYS A CA 1
ATOM 683 C C . LYS A 1 87 ? 11.296 -5.826 2.112 1.00 89.50 87 LYS A C 1
ATOM 685 O O . LYS A 1 87 ? 11.321 -4.963 2.999 1.00 89.50 87 LYS A O 1
ATOM 690 N N . TYR A 1 88 ? 10.425 -5.795 1.106 1.00 90.44 88 TYR A N 1
ATOM 691 C CA . TYR A 1 88 ? 9.360 -4.804 1.023 1.00 90.44 88 TYR A CA 1
ATOM 692 C C . TYR A 1 88 ? 8.358 -4.975 2.172 1.00 90.44 88 TYR A C 1
ATOM 694 O O . TYR A 1 88 ? 8.092 -4.009 2.888 1.00 90.44 88 TYR A O 1
ATOM 702 N N . ALA A 1 89 ? 7.882 -6.196 2.421 1.00 89.88 89 ALA A N 1
ATOM 703 C CA . ALA A 1 89 ? 6.939 -6.479 3.499 1.00 89.88 89 ALA A CA 1
ATOM 704 C C . ALA A 1 89 ? 7.513 -6.156 4.893 1.00 89.88 89 ALA A C 1
ATOM 706 O O . ALA A 1 89 ? 6.828 -5.550 5.717 1.00 89.88 89 ALA A O 1
ATOM 707 N N . ALA A 1 90 ? 8.785 -6.479 5.143 1.00 90.56 90 ALA A N 1
ATOM 708 C CA . ALA A 1 90 ? 9.479 -6.126 6.381 1.00 90.56 90 ALA A CA 1
ATOM 709 C C . ALA A 1 90 ? 9.624 -4.607 6.554 1.00 90.56 90 ALA A C 1
ATOM 711 O O . ALA A 1 90 ? 9.404 -4.077 7.643 1.00 90.56 90 ALA A O 1
ATOM 712 N N . SER A 1 91 ? 9.941 -3.889 5.473 1.00 90.81 91 SER A N 1
ATOM 713 C CA . SER A 1 91 ? 10.062 -2.426 5.504 1.00 90.81 91 SER A CA 1
ATOM 714 C C . SER A 1 91 ? 8.713 -1.751 5.741 1.00 90.81 91 SER A C 1
ATOM 716 O O . SER A 1 91 ? 8.637 -0.773 6.480 1.00 90.81 91 SER A O 1
ATOM 718 N N . LEU A 1 92 ? 7.644 -2.295 5.157 1.00 90.88 92 LEU A N 1
ATOM 719 C CA . LEU A 1 92 ? 6.286 -1.819 5.383 1.00 90.88 92 LEU A CA 1
ATOM 720 C C . LEU A 1 92 ? 5.836 -2.066 6.827 1.00 90.88 92 LEU A C 1
ATOM 722 O O . LEU A 1 92 ? 5.309 -1.155 7.459 1.00 90.88 92 LEU A O 1
ATOM 726 N N . ALA A 1 93 ? 6.091 -3.255 7.377 1.00 90.81 93 ALA A N 1
ATOM 727 C CA . ALA A 1 93 ? 5.792 -3.558 8.776 1.00 90.81 93 ALA A CA 1
ATOM 728 C C . ALA A 1 93 ? 6.531 -2.602 9.730 1.00 90.81 93 ALA A C 1
ATOM 730 O O . ALA A 1 93 ? 5.907 -2.013 10.614 1.00 90.81 93 ALA A O 1
ATOM 731 N N . ALA A 1 94 ? 7.825 -2.364 9.484 1.00 91.00 94 ALA A N 1
ATOM 732 C CA . ALA A 1 94 ? 8.629 -1.423 10.258 1.00 91.00 94 ALA A CA 1
ATOM 733 C C . ALA A 1 94 ? 8.098 0.019 10.169 1.00 91.00 94 ALA A C 1
ATOM 735 O O . ALA A 1 94 ? 7.958 0.681 11.195 1.00 91.00 94 ALA A O 1
ATOM 736 N N . ALA A 1 95 ? 7.743 0.494 8.969 1.00 88.06 95 ALA A N 1
ATOM 737 C CA . ALA A 1 95 ? 7.187 1.836 8.770 1.00 88.06 95 ALA A CA 1
ATOM 738 C C . ALA A 1 95 ? 5.823 2.030 9.455 1.00 88.06 95 ALA A C 1
ATOM 740 O O . ALA A 1 95 ? 5.489 3.140 9.858 1.00 88.06 95 ALA A O 1
ATOM 741 N N . LEU A 1 96 ? 5.048 0.955 9.608 1.00 87.00 96 LEU A N 1
ATOM 742 C CA . LEU A 1 96 ? 3.755 0.960 10.296 1.00 87.00 96 LEU A CA 1
ATOM 743 C C . LEU A 1 96 ? 3.871 0.713 11.807 1.00 87.00 96 LEU A C 1
ATOM 745 O O . LEU A 1 96 ? 2.846 0.665 12.488 1.00 87.00 96 LEU A O 1
ATOM 749 N N . GLY A 1 97 ? 5.086 0.512 12.334 1.00 87.81 97 GLY A N 1
ATOM 750 C CA . GLY A 1 97 ? 5.307 0.164 13.739 1.00 87.81 97 GLY A CA 1
ATOM 751 C C . GLY A 1 97 ? 4.666 -1.169 14.140 1.00 87.81 97 GLY A C 1
ATOM 752 O O . GLY A 1 97 ? 4.249 -1.333 15.286 1.00 87.81 97 GLY A O 1
ATOM 753 N N . ARG A 1 98 ? 4.531 -2.109 13.197 1.00 87.25 98 ARG A N 1
ATOM 754 C CA . ARG A 1 98 ? 3.902 -3.423 13.397 1.00 87.25 98 ARG A CA 1
ATOM 755 C C . ARG A 1 98 ? 4.929 -4.550 13.312 1.00 87.25 98 ARG A C 1
ATOM 757 O O . ARG A 1 98 ? 5.963 -4.421 12.663 1.00 87.25 98 ARG A O 1
ATOM 764 N N . SER A 1 99 ? 4.615 -5.681 13.946 1.00 88.69 99 SER A N 1
ATOM 765 C CA . SER A 1 99 ? 5.370 -6.921 13.740 1.00 88.69 99 SER A CA 1
ATOM 766 C C . SER A 1 99 ? 5.173 -7.432 12.311 1.00 88.69 99 SER A C 1
ATOM 768 O O . SER A 1 99 ? 4.108 -7.249 11.718 1.00 88.69 99 SER A O 1
ATOM 770 N N . ARG A 1 100 ? 6.178 -8.129 11.770 1.00 87.06 100 ARG A N 1
ATOM 771 C CA . ARG A 1 100 ? 6.068 -8.809 10.474 1.00 87.06 100 ARG A CA 1
ATOM 772 C C . ARG A 1 100 ? 4.932 -9.836 10.471 1.00 87.06 100 ARG A C 1
ATOM 774 O O . ARG A 1 100 ? 4.253 -9.956 9.458 1.00 87.06 100 ARG A O 1
ATOM 781 N N . ASP A 1 101 ? 4.688 -10.501 11.600 1.00 88.06 101 ASP A N 1
ATOM 782 C CA . ASP A 1 101 ? 3.658 -11.542 11.728 1.00 88.06 101 ASP A CA 1
ATOM 783 C C . ASP A 1 101 ? 2.232 -10.972 11.699 1.00 88.06 101 ASP A C 1
ATOM 785 O O . ASP A 1 101 ? 1.289 -11.628 11.251 1.00 88.06 101 ASP A O 1
ATOM 789 N N . SER A 1 102 ? 2.065 -9.715 12.126 1.00 88.88 102 SER A N 1
ATOM 790 C CA . SER A 1 102 ? 0.775 -9.021 12.099 1.00 88.88 102 SER A CA 1
ATOM 791 C C . SER A 1 102 ? 0.501 -8.299 10.778 1.00 88.88 102 SER A C 1
ATOM 793 O O . SER A 1 102 ? -0.523 -7.622 10.659 1.00 88.88 102 SER A O 1
ATOM 795 N N . LEU A 1 103 ? 1.371 -8.465 9.773 1.00 91.25 103 LEU A N 1
ATOM 796 C CA . LEU A 1 103 ? 1.200 -7.937 8.423 1.00 91.25 103 LEU A CA 1
ATOM 797 C C . LEU A 1 103 ? 1.281 -9.062 7.386 1.00 91.25 103 LEU A C 1
ATOM 799 O O . LEU A 1 103 ? 2.312 -9.711 7.224 1.00 91.25 103 LEU A O 1
ATOM 803 N N . ARG A 1 104 ? 0.205 -9.253 6.625 1.00 91.06 104 ARG A N 1
ATOM 804 C CA . ARG A 1 104 ? 0.197 -10.088 5.423 1.00 91.06 104 ARG A CA 1
ATOM 805 C C . ARG A 1 104 ? 0.263 -9.188 4.196 1.00 91.06 104 ARG A C 1
ATOM 807 O O . ARG A 1 104 ? -0.502 -8.233 4.098 1.00 91.06 104 ARG A O 1
ATOM 814 N N . LEU A 1 105 ? 1.178 -9.496 3.284 1.00 91.06 105 LEU A N 1
ATOM 815 C CA . LEU A 1 105 ? 1.269 -8.851 1.981 1.00 91.06 105 LEU A CA 1
ATOM 816 C C . LEU A 1 105 ? 0.813 -9.851 0.923 1.00 91.06 105 LEU A C 1
ATOM 818 O O . LEU A 1 105 ? 1.483 -10.860 0.718 1.00 91.06 105 LEU A O 1
ATOM 822 N N . ASP A 1 106 ? -0.281 -9.534 0.243 1.00 91.25 106 ASP A N 1
ATOM 823 C CA . ASP A 1 106 ? -0.781 -10.301 -0.891 1.00 91.25 106 ASP A CA 1
ATOM 824 C C . ASP A 1 106 ? -0.394 -9.552 -2.172 1.00 91.25 106 ASP A C 1
ATOM 826 O O . ASP A 1 106 ? -1.031 -8.566 -2.554 1.00 91.25 106 ASP A O 1
ATOM 830 N N . LEU A 1 107 ? 0.705 -9.982 -2.800 1.00 89.69 107 LEU A N 1
ATOM 831 C CA . LEU A 1 107 ? 1.247 -9.367 -4.010 1.00 89.69 107 LEU A CA 1
ATOM 832 C C . LEU A 1 107 ? 0.778 -10.114 -5.264 1.00 89.69 107 LEU A C 1
ATOM 834 O O . LEU A 1 107 ? 1.013 -11.311 -5.413 1.00 89.69 107 LEU A O 1
ATOM 838 N N . ILE A 1 108 ? 0.165 -9.384 -6.194 1.00 87.19 108 ILE A N 1
ATOM 839 C CA . ILE A 1 108 ? -0.249 -9.880 -7.508 1.00 87.19 108 ILE A CA 1
ATOM 840 C C . ILE A 1 108 ? 0.544 -9.132 -8.579 1.00 87.19 108 ILE A C 1
ATOM 842 O O . ILE A 1 108 ? 0.437 -7.910 -8.703 1.00 87.19 108 ILE A O 1
ATOM 846 N N . GLU A 1 109 ? 1.314 -9.869 -9.373 1.00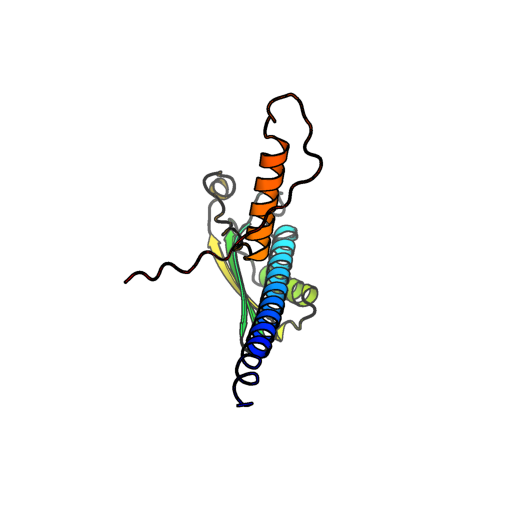 87.88 109 GLU A N 1
ATOM 847 C CA . GLU A 1 109 ? 2.127 -9.320 -10.457 1.00 87.88 109 GLU A CA 1
ATOM 848 C C . GLU A 1 109 ? 1.431 -9.504 -11.809 1.00 87.88 109 GLU A C 1
ATOM 850 O O . GLU A 1 109 ? 1.025 -10.605 -12.179 1.00 87.88 109 GLU A O 1
ATOM 855 N N . ILE A 1 110 ? 1.316 -8.413 -12.565 1.00 84.81 110 ILE A N 1
ATOM 856 C CA . ILE A 1 110 ? 0.820 -8.395 -13.941 1.00 84.81 110 ILE A CA 1
ATOM 857 C C . ILE A 1 110 ? 2.024 -8.121 -14.852 1.00 84.81 110 ILE A C 1
ATOM 859 O O . ILE A 1 110 ? 2.467 -6.970 -14.941 1.00 84.81 110 ILE A O 1
ATOM 863 N N . PRO A 1 111 ? 2.594 -9.148 -15.506 1.00 84.19 111 PRO A N 1
ATOM 864 C CA . PRO A 1 111 ? 3.738 -8.960 -16.385 1.00 84.19 111 PRO A CA 1
ATOM 865 C C . PRO A 1 111 ? 3.347 -8.132 -17.618 1.00 84.19 111 PRO A C 1
ATOM 867 O O . PRO A 1 111 ? 2.310 -8.369 -18.236 1.00 84.19 111 PRO A O 1
ATOM 870 N N . THR A 1 112 ? 4.182 -7.161 -17.988 1.00 81.06 112 THR A N 1
ATOM 871 C CA . THR A 1 112 ? 3.986 -6.306 -19.169 1.00 81.06 112 THR A CA 1
ATOM 872 C C . THR A 1 112 ? 5.296 -6.029 -19.906 1.00 81.06 112 THR A C 1
ATOM 874 O O . THR A 1 112 ? 6.383 -6.320 -19.412 1.00 81.06 112 THR A O 1
ATOM 877 N N . VAL A 1 113 ? 5.200 -5.426 -21.091 1.00 75.94 113 VAL A N 1
ATOM 878 C CA . VAL A 1 113 ? 6.354 -4.948 -21.865 1.00 75.94 113 VAL A CA 1
ATOM 879 C C . VAL A 1 113 ? 6.695 -3.486 -21.523 1.00 75.94 113 VAL A C 1
ATOM 881 O O . VAL A 1 113 ? 5.782 -2.700 -21.261 1.00 75.94 113 VAL A O 1
ATOM 884 N N . PRO A 1 114 ? 7.977 -3.068 -21.570 1.00 66.81 114 PRO A N 1
ATOM 885 C CA . PRO A 1 114 ? 8.415 -1.744 -21.104 1.00 66.81 114 PRO A CA 1
ATOM 886 C C . PRO A 1 114 ? 7.708 -0.560 -21.769 1.00 66.81 114 PRO A C 1
ATOM 888 O O . PRO A 1 114 ? 7.347 0.402 -21.098 1.00 66.81 114 PRO A O 1
ATOM 891 N N . GLN A 1 115 ? 7.434 -0.660 -23.071 1.00 62.16 115 GLN A N 1
ATOM 892 C CA . GLN A 1 115 ? 6.723 0.364 -23.851 1.00 62.16 115 GLN A CA 1
ATOM 893 C C . GLN A 1 115 ? 5.300 0.669 -23.337 1.00 62.16 115 GLN A C 1
ATOM 895 O O . GLN A 1 115 ? 4.773 1.762 -23.550 1.00 62.16 115 GLN A O 1
ATOM 900 N N . ASN A 1 116 ? 4.679 -0.286 -22.638 1.00 61.25 116 ASN A N 1
ATOM 901 C CA . ASN A 1 116 ? 3.334 -0.133 -22.089 1.00 61.25 116 ASN A CA 1
ATOM 902 C C . ASN A 1 116 ? 3.332 0.543 -20.710 1.00 61.25 116 ASN A C 1
ATOM 904 O O . ASN A 1 116 ? 2.271 0.966 -20.265 1.00 61.25 116 ASN A O 1
ATOM 908 N N . LEU A 1 117 ? 4.485 0.675 -20.039 1.00 60.38 117 LEU A N 1
ATOM 909 C CA . LEU A 1 117 ? 4.592 1.422 -18.777 1.00 60.38 117 LEU A CA 1
ATOM 910 C C . LEU A 1 117 ? 4.659 2.942 -18.992 1.00 60.38 117 LEU A C 1
ATOM 912 O O . LEU A 1 117 ? 4.319 3.701 -18.090 1.00 60.38 117 LEU A O 1
ATOM 916 N N . THR A 1 118 ? 5.107 3.386 -20.170 1.00 59.03 118 THR A N 1
ATOM 917 C CA . THR A 1 118 ? 5.286 4.802 -20.543 1.00 59.03 118 THR A CA 1
ATOM 918 C C . THR A 1 118 ? 4.183 5.355 -21.441 1.00 59.03 118 THR A C 1
ATOM 920 O O . THR A 1 118 ? 4.143 6.562 -21.676 1.00 59.03 118 THR A O 1
ATOM 923 N N . SER A 1 119 ? 3.289 4.505 -21.954 1.00 53.06 119 SER A N 1
ATOM 924 C CA . SER A 1 119 ? 2.174 4.966 -22.780 1.00 53.06 119 SER A CA 1
ATOM 925 C C . SER A 1 119 ? 1.193 5.785 -21.932 1.00 53.06 119 SER A C 1
ATOM 927 O O . SER A 1 119 ? 0.741 5.279 -20.911 1.00 53.06 119 SER A O 1
ATOM 929 N N . PRO A 1 120 ? 0.788 6.998 -22.351 1.00 50.00 120 PRO A N 1
ATOM 930 C CA . PRO A 1 120 ? -0.204 7.803 -21.630 1.00 50.00 120 PRO A CA 1
ATOM 931 C C . PRO A 1 120 ? -1.594 7.143 -21.576 1.00 50.00 120 PRO A C 1
ATOM 933 O O . PRO A 1 120 ? -2.437 7.577 -20.809 1.00 50.00 120 PRO A O 1
ATOM 936 N N . THR A 1 121 ? -1.831 6.086 -22.367 1.00 42.25 121 THR A N 1
ATOM 937 C CA . THR A 1 121 ? -3.027 5.220 -22.298 1.00 42.25 121 THR A CA 1
ATOM 938 C C . THR A 1 121 ? -2.934 4.144 -21.216 1.00 42.25 121 THR A C 1
ATOM 940 O O . THR A 1 121 ? -3.952 3.566 -20.847 1.00 42.25 121 THR A O 1
ATOM 943 N N . ALA A 1 122 ? -1.758 3.938 -20.613 1.00 43.06 122 ALA A N 1
ATOM 944 C CA . ALA A 1 122 ? -1.717 3.619 -19.194 1.00 43.06 122 ALA A CA 1
ATOM 945 C C . ALA A 1 122 ? -2.091 4.905 -18.443 1.00 43.06 122 ALA A C 1
ATOM 947 O O . ALA A 1 122 ? -1.309 5.447 -17.664 1.00 43.06 122 ALA A O 1
ATOM 948 N N . ASP A 1 123 ? -3.314 5.389 -18.694 1.00 40.28 123 ASP A N 1
ATOM 949 C CA . ASP A 1 123 ? -4.109 6.019 -17.666 1.00 40.28 123 ASP A CA 1
ATOM 950 C C . ASP A 1 123 ? -4.121 4.970 -16.573 1.00 40.28 123 ASP A C 1
ATOM 952 O O . ASP A 1 123 ? -4.871 3.991 -16.576 1.00 40.28 123 ASP A O 1
ATOM 956 N N . LEU A 1 124 ? -3.140 5.136 -15.695 1.00 44.41 124 LEU A N 1
ATOM 957 C CA . LEU A 1 124 ? -3.180 4.704 -14.336 1.00 44.41 124 LEU A CA 1
ATOM 958 C C . LEU A 1 124 ? -4.617 4.986 -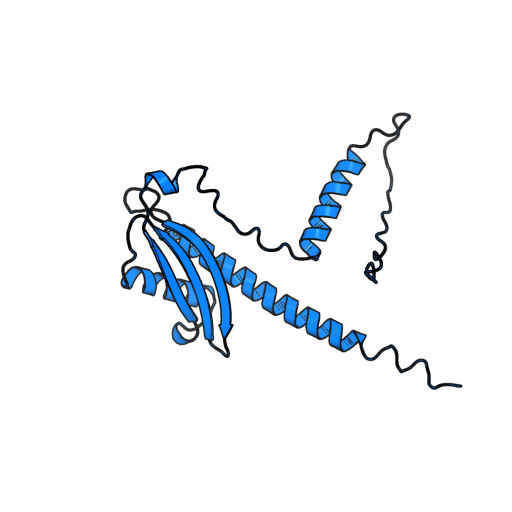13.941 1.00 44.41 124 LEU A C 1
ATOM 960 O O . LEU A 1 124 ? -4.996 6.140 -13.731 1.00 44.41 124 LEU A O 1
ATOM 964 N N . PHE A 1 125 ? -5.427 3.935 -13.860 1.00 40.50 125 PHE A N 1
ATOM 965 C CA . PHE A 1 125 ? -6.507 3.924 -12.907 1.00 40.50 125 PHE A CA 1
ATOM 966 C C . PHE A 1 125 ? -5.788 4.085 -11.566 1.00 40.50 125 PHE A C 1
ATOM 968 O O . PHE A 1 125 ? -5.491 3.132 -10.862 1.00 40.50 125 PHE A O 1
ATOM 975 N N . VAL A 1 126 ? -5.417 5.324 -11.255 1.00 44.09 126 VAL A N 1
ATOM 976 C CA . VAL A 1 126 ? -5.519 5.876 -9.936 1.00 44.09 126 VAL A CA 1
ATOM 977 C C . VAL A 1 126 ? -7.025 5.829 -9.750 1.00 44.09 126 VAL A C 1
ATOM 979 O O . VAL A 1 126 ? -7.711 6.682 -10.315 1.00 44.09 126 VAL A O 1
ATOM 982 N N . PRO A 1 127 ? -7.607 4.816 -9.073 1.00 41.78 127 PRO A N 1
ATOM 983 C CA . PRO A 1 127 ? -8.899 5.078 -8.484 1.00 41.78 127 PRO A CA 1
ATOM 984 C C . PRO A 1 127 ? -8.658 6.344 -7.673 1.00 41.78 127 PRO A C 1
ATOM 986 O O . PRO A 1 127 ? -7.837 6.332 -6.748 1.00 41.78 127 PRO A O 1
ATOM 989 N N . GLU A 1 128 ? -9.249 7.459 -8.113 1.00 46.38 128 GLU A N 1
ATOM 990 C CA . GLU A 1 128 ? -9.329 8.669 -7.313 1.00 46.38 128 GLU A CA 1
ATOM 991 C C . GLU A 1 128 ? -9.735 8.146 -5.941 1.00 46.38 128 GLU A C 1
ATOM 993 O O . GLU A 1 128 ? -10.768 7.473 -5.828 1.00 46.38 128 GLU A O 1
ATOM 998 N N . GLN A 1 129 ? -8.849 8.282 -4.941 1.00 53.50 129 GLN A N 1
ATOM 999 C CA . GLN A 1 129 ? -9.198 7.889 -3.580 1.00 53.50 129 GLN A CA 1
ATOM 1000 C C . GLN A 1 129 ? -10.576 8.495 -3.354 1.00 53.50 129 GLN A C 1
ATOM 1002 O O . GLN A 1 129 ? -10.707 9.689 -3.636 1.00 53.50 129 GLN A O 1
ATOM 1007 N N . PRO A 1 130 ? -11.607 7.710 -2.985 1.00 52.00 130 PRO A N 1
ATOM 1008 C CA . PRO A 1 130 ? -12.940 8.262 -2.850 1.00 52.00 130 PRO A CA 1
ATOM 1009 C C . PRO A 1 130 ? -12.822 9.396 -1.842 1.00 52.00 130 PRO A C 1
ATOM 1011 O O . PRO A 1 130 ? -12.600 9.146 -0.656 1.00 52.00 130 PRO A O 1
ATOM 1014 N N . LYS A 1 131 ? -12.842 10.633 -2.358 1.00 49.41 131 LYS A N 1
ATOM 1015 C CA . LYS A 1 131 ? -12.648 11.837 -1.564 1.00 49.41 131 LYS A CA 1
ATOM 1016 C C . LYS A 1 131 ? -13.677 11.748 -0.459 1.00 49.41 131 LYS A C 1
ATOM 1018 O O . LYS A 1 131 ? -14.855 11.496 -0.728 1.00 49.41 131 LYS A O 1
ATOM 1023 N N . SER A 1 132 ? -13.231 11.877 0.781 1.00 59.12 132 SER A N 1
ATOM 1024 C CA . SER A 1 132 ? -14.147 11.904 1.911 1.00 59.12 132 SER A CA 1
ATOM 1025 C C . SER A 1 132 ? -15.203 12.981 1.664 1.00 59.12 132 SER A C 1
ATOM 1027 O O . SER A 1 132 ? -14.936 13.976 0.989 1.00 59.12 132 SER A O 1
ATOM 1029 N N . ALA A 1 133 ? -16.404 12.824 2.222 1.00 58.97 133 ALA A N 1
ATOM 1030 C CA . ALA A 1 133 ? -17.427 13.862 2.106 1.00 58.97 133 ALA A CA 1
ATOM 1031 C C . ALA A 1 133 ? -16.888 15.239 2.550 1.00 58.97 133 ALA A C 1
ATOM 1033 O O . ALA A 1 133 ? -17.251 16.251 1.965 1.00 58.97 133 ALA A O 1
ATOM 1034 N N . ALA A 1 134 ? -15.958 15.272 3.512 1.00 60.97 134 ALA A N 1
ATOM 1035 C CA . ALA A 1 134 ? -15.257 16.479 3.940 1.00 60.97 134 ALA A CA 1
ATOM 1036 C C . ALA A 1 134 ? -14.294 17.037 2.876 1.00 60.97 134 ALA A C 1
ATOM 1038 O O . ALA A 1 134 ? -14.282 18.241 2.646 1.00 60.97 134 ALA A O 1
ATOM 1039 N N . GLU A 1 135 ? -13.513 16.195 2.196 1.00 63.22 135 GLU A N 1
ATOM 1040 C CA . GLU A 1 135 ? -12.638 16.620 1.091 1.00 63.22 135 GLU A CA 1
ATOM 1041 C C . GLU A 1 135 ? -13.444 17.070 -0.129 1.00 63.22 135 GLU A C 1
ATOM 1043 O O . GLU A 1 135 ? -13.099 18.069 -0.752 1.00 63.22 135 GLU A O 1
ATOM 1048 N N . GLN A 1 136 ? -14.555 16.395 -0.435 1.00 70.12 136 GLN A N 1
ATOM 1049 C CA . GLN A 1 136 ? -15.495 16.823 -1.472 1.00 70.12 136 GLN A CA 1
ATOM 1050 C C . GLN A 1 136 ? -16.125 18.169 -1.114 1.00 70.12 136 GLN A C 1
ATOM 1052 O O . GLN A 1 136 ? -16.173 19.067 -1.951 1.00 70.12 136 GLN A O 1
ATOM 1057 N N . GLN A 1 137 ? -16.556 18.347 0.137 1.00 65.44 137 GLN A N 1
ATOM 1058 C CA . GLN A 1 137 ? -17.073 19.623 0.628 1.00 65.44 137 GLN A CA 1
ATOM 1059 C C . GLN A 1 137 ? -16.009 20.721 0.555 1.00 65.44 137 GLN A C 1
ATOM 1061 O O . GLN A 1 137 ? -16.293 21.799 0.045 1.00 65.44 137 GLN A O 1
ATOM 1066 N N . ALA A 1 138 ? -14.779 20.454 0.995 1.00 69.94 138 ALA A N 1
ATOM 1067 C CA . ALA A 1 138 ? -13.676 21.408 0.934 1.00 69.94 138 ALA A CA 1
ATOM 1068 C C . ALA A 1 138 ? -13.312 21.773 -0.511 1.00 69.94 138 ALA A C 1
ATOM 1070 O O . ALA A 1 138 ? -13.059 22.940 -0.809 1.00 69.94 138 ALA A O 1
ATOM 1071 N N . GLU A 1 139 ? -13.328 20.807 -1.429 1.00 72.81 139 GLU A N 1
ATOM 1072 C CA . GLU A 1 139 ? -13.084 21.047 -2.848 1.00 72.81 139 GLU A CA 1
ATOM 1073 C C . GLU A 1 139 ? -14.198 21.891 -3.474 1.00 72.81 139 GLU A C 1
ATOM 1075 O O . GLU A 1 139 ? -13.906 22.854 -4.185 1.00 72.81 139 GLU A O 1
ATOM 1080 N N . VAL A 1 140 ? -15.462 21.576 -3.179 1.00 77.12 140 VAL A N 1
ATOM 1081 C CA . VAL A 1 140 ? -16.621 22.363 -3.616 1.00 77.12 140 VAL A CA 1
ATOM 1082 C C . VAL A 1 140 ? -16.509 23.791 -3.084 1.00 77.12 140 VAL A C 1
ATOM 1084 O O . VAL A 1 140 ? -16.535 24.729 -3.878 1.00 77.12 140 VAL A O 1
ATOM 1087 N N . LEU A 1 141 ? -16.281 23.971 -1.780 1.00 73.75 141 LEU A N 1
ATOM 1088 C CA . LEU A 1 141 ? -16.075 25.283 -1.157 1.00 73.75 141 LEU A CA 1
ATOM 1089 C C . LEU A 1 141 ? -14.934 26.060 -1.829 1.00 73.75 141 LEU A C 1
ATOM 1091 O O . LEU A 1 141 ? -15.090 27.233 -2.154 1.00 73.75 141 LEU A O 1
ATOM 1095 N N . SER A 1 142 ? -13.814 25.395 -2.111 1.00 71.88 142 SER A N 1
ATOM 1096 C CA . SER A 1 142 ? -12.640 26.013 -2.740 1.00 71.88 142 SER A CA 1
ATOM 1097 C C . SER A 1 142 ? -12.856 26.366 -4.216 1.00 71.88 142 SER A C 1
ATOM 1099 O O . SER A 1 142 ? -12.234 27.293 -4.741 1.00 71.88 142 SER A O 1
ATOM 1101 N N . ARG A 1 143 ? -13.698 25.613 -4.934 1.00 75.00 143 ARG A N 1
ATOM 1102 C CA . ARG A 1 143 ? -14.101 25.952 -6.308 1.00 75.00 143 ARG A CA 1
ATOM 1103 C C . ARG A 1 143 ? -15.051 27.149 -6.309 1.00 75.00 143 ARG A C 1
ATOM 1105 O O . ARG A 1 143 ? -14.851 28.065 -7.103 1.00 75.00 143 ARG A O 1
ATOM 1112 N N . PHE A 1 144 ? -16.017 27.171 -5.393 1.00 72.81 144 PHE A N 1
ATOM 1113 C CA . PHE A 1 144 ? -16.967 28.274 -5.262 1.00 72.81 144 PHE A CA 1
ATOM 1114 C C . PHE A 1 144 ? -16.300 29.577 -4.809 1.00 72.81 144 PHE A C 1
ATOM 1116 O O . PHE A 1 144 ? -16.561 30.606 -5.422 1.00 72.81 144 PHE A O 1
ATOM 1123 N N . ASP A 1 145 ? -15.403 29.556 -3.815 1.00 70.38 145 ASP A N 1
ATOM 1124 C CA . ASP A 1 145 ? -14.667 30.758 -3.381 1.00 70.38 145 ASP A CA 1
ATOM 1125 C C . ASP A 1 145 ? -13.885 31.385 -4.545 1.00 70.38 145 ASP A C 1
ATOM 1127 O O . ASP A 1 145 ? -13.974 32.590 -4.786 1.00 70.38 145 ASP A O 1
ATOM 1131 N N . ARG A 1 146 ? -13.207 30.560 -5.355 1.00 74.69 146 ARG A N 1
ATOM 1132 C CA . ARG A 1 146 ? -12.514 31.033 -6.562 1.00 74.69 146 ARG A CA 1
ATOM 1133 C C . ARG A 1 146 ? -13.465 31.655 -7.581 1.00 74.69 146 ARG A C 1
ATOM 1135 O O . ARG A 1 146 ? -13.150 32.710 -8.124 1.00 74.69 146 ARG A O 1
ATOM 1142 N N . GLN A 1 147 ? -14.619 31.035 -7.827 1.00 74.12 147 GLN A N 1
ATOM 1143 C CA . GLN A 1 147 ? -15.604 31.567 -8.770 1.00 74.12 147 GLN A CA 1
ATOM 1144 C C . GLN A 1 147 ? -16.233 32.875 -8.276 1.00 74.12 147 GLN A C 1
ATOM 1146 O O . GLN A 1 147 ? -16.315 33.829 -9.047 1.00 74.12 147 GLN A O 1
ATOM 1151 N N . ILE A 1 148 ? -16.601 32.959 -6.995 1.00 70.31 148 ILE A N 1
ATOM 1152 C CA . ILE A 1 148 ? -17.188 34.161 -6.384 1.00 70.31 148 ILE A CA 1
ATOM 1153 C C . ILE A 1 148 ? -16.199 35.326 -6.400 1.00 70.31 148 ILE A C 1
ATOM 1155 O O . ILE A 1 148 ? -16.574 36.436 -6.764 1.00 70.31 148 ILE A O 1
ATOM 1159 N N . ARG A 1 149 ? -14.920 35.089 -6.093 1.00 66.94 149 ARG A N 1
ATOM 1160 C CA . ARG A 1 149 ? -13.884 36.132 -6.201 1.00 66.94 149 ARG A CA 1
ATOM 1161 C C . ARG A 1 149 ? -13.670 36.620 -7.633 1.00 66.94 149 ARG A C 1
ATOM 1163 O O . ARG A 1 149 ? -13.240 37.752 -7.822 1.00 66.94 149 ARG A O 1
ATOM 1170 N N . SER A 1 150 ? -13.943 35.772 -8.624 1.00 67.75 150 SER A N 1
ATOM 1171 C CA . SER A 1 150 ? -13.794 36.103 -10.046 1.00 67.75 150 SER A CA 1
ATOM 1172 C C . SER A 1 150 ? -15.043 36.717 -10.685 1.00 67.75 150 SER A C 1
ATOM 1174 O O . SER A 1 150 ? -14.995 37.092 -11.855 1.00 67.75 150 SER A O 1
ATOM 1176 N N . LEU A 1 151 ? -16.160 36.815 -9.955 1.00 67.50 151 LEU A N 1
ATOM 1177 C CA . LEU A 1 151 ? -17.403 37.373 -10.482 1.00 67.50 151 LEU A CA 1
ATOM 1178 C C . LEU A 1 151 ? -17.275 38.900 -10.632 1.00 67.50 151 LEU A C 1
ATOM 1180 O O . LEU A 1 151 ? -17.041 39.592 -9.638 1.00 67.50 151 LEU A O 1
ATOM 1184 N N . PRO A 1 152 ? -17.440 39.455 -11.849 1.00 60.28 152 PRO A N 1
ATOM 1185 C CA . PRO A 1 152 ? -17.443 40.896 -12.040 1.00 60.28 152 PRO A CA 1
ATOM 1186 C C . PRO A 1 152 ? -18.703 41.482 -11.397 1.00 60.28 152 PRO A C 1
ATOM 1188 O O . PRO A 1 152 ? -19.823 41.228 -11.843 1.00 60.28 152 PRO A O 1
ATOM 1191 N N . LEU A 1 153 ? -18.523 42.263 -10.332 1.00 64.56 153 LEU A N 1
ATOM 1192 C CA . LEU A 1 153 ? -19.623 42.973 -9.691 1.00 64.56 153 LEU A CA 1
ATOM 1193 C C . LEU A 1 153 ? -20.006 44.200 -10.538 1.00 64.56 153 LEU A C 1
ATOM 1195 O O . LEU A 1 153 ? -19.127 44.993 -10.902 1.00 64.56 153 LEU A O 1
ATOM 1199 N N . PRO A 1 154 ? -21.298 44.393 -10.860 1.00 53.84 154 PRO A N 1
ATOM 1200 C CA . PRO A 1 154 ? -21.740 45.582 -11.575 1.00 53.84 154 PRO A CA 1
ATOM 1201 C C . PRO A 1 154 ? -21.422 46.836 -10.745 1.00 53.84 154 PRO A C 1
ATOM 1203 O O . PRO A 1 154 ? -21.720 46.895 -9.554 1.00 53.84 154 PRO A O 1
ATOM 1206 N N . GLY A 1 155 ? -20.785 47.828 -11.375 1.00 63.50 155 GLY A N 1
ATOM 1207 C CA . GLY A 1 155 ? -20.422 49.105 -10.743 1.00 63.50 155 GLY A CA 1
ATOM 1208 C C . GLY A 1 155 ? -18.987 49.220 -10.210 1.00 63.50 155 GLY A C 1
ATOM 1209 O O . GLY A 1 155 ? -18.663 50.234 -9.604 1.00 63.50 155 GLY A O 1
ATOM 1210 N N . GLY A 1 156 ? -18.106 48.233 -10.431 1.00 58.62 156 GLY A N 1
ATOM 1211 C CA . GLY A 1 156 ? -16.697 48.324 -10.001 1.00 58.62 156 GLY A CA 1
ATOM 1212 C C . GLY A 1 156 ? -16.497 48.230 -8.483 1.00 58.62 156 GLY A C 1
ATOM 1213 O O . GLY A 1 156 ? -15.451 48.611 -7.961 1.00 58.62 156 GLY A O 1
ATOM 1214 N N . HIS A 1 157 ? -17.505 47.737 -7.765 1.00 60.69 157 HIS A N 1
ATOM 1215 C CA . HIS A 1 157 ? -17.460 47.543 -6.321 1.00 60.69 157 HIS A CA 1
ATOM 1216 C C . HIS A 1 157 ? -16.720 46.247 -5.962 1.00 60.69 157 HIS A C 1
ATOM 1218 O O . HIS A 1 157 ? -16.793 45.257 -6.686 1.00 60.69 157 HIS A O 1
ATOM 1224 N N . GLN A 1 158 ? -16.013 46.247 -4.831 1.00 58.50 158 GLN A N 1
ATOM 1225 C CA . GLN A 1 158 ? -15.294 45.081 -4.316 1.00 58.50 158 GLN A CA 1
ATOM 1226 C C . GLN A 1 158 ? -16.124 44.398 -3.218 1.00 58.50 158 GLN A C 1
ATOM 1228 O O . GLN A 1 158 ? -16.714 45.074 -2.376 1.00 58.50 158 GLN A O 1
ATOM 1233 N N . MET A 1 159 ? -16.193 43.062 -3.226 1.00 57.19 159 MET A N 1
ATOM 1234 C CA . MET A 1 159 ? -16.931 42.294 -2.216 1.00 57.19 159 MET A CA 1
ATOM 1235 C C . MET A 1 159 ? -16.222 42.389 -0.857 1.00 57.19 159 MET A C 1
ATOM 1237 O O . MET A 1 159 ? -15.078 41.957 -0.738 1.00 57.19 159 MET A O 1
ATOM 1241 N N . VAL A 1 160 ? -16.891 42.950 0.155 1.00 59.72 160 VAL A N 1
ATOM 1242 C CA . VAL A 1 160 ? -16.322 43.139 1.506 1.00 59.72 160 VAL A CA 1
ATOM 1243 C C . VAL A 1 160 ? -16.594 41.932 2.410 1.00 59.72 160 VAL A C 1
ATOM 1245 O O . VAL A 1 160 ? -15.712 41.515 3.152 1.00 59.72 160 VAL A O 1
ATOM 1248 N N . GLU A 1 161 ? -17.782 41.324 2.318 1.00 53.03 161 GLU A N 1
ATOM 1249 C CA . GLU A 1 161 ? -18.147 40.130 3.089 1.00 53.03 161 GLU A CA 1
ATOM 1250 C C . GLU A 1 161 ? -19.225 39.322 2.350 1.00 53.03 161 GLU A C 1
ATOM 1252 O O . GLU A 1 161 ? -20.161 39.889 1.786 1.00 53.03 161 GLU A O 1
ATOM 1257 N N . GLY A 1 162 ? -19.097 37.993 2.340 1.00 56.25 162 GLY A N 1
ATOM 1258 C CA . GLY A 1 162 ? -20.068 37.078 1.742 1.00 56.25 162 GLY A CA 1
ATOM 1259 C C . GLY A 1 162 ? -20.349 35.916 2.686 1.00 56.25 162 GLY A C 1
ATOM 1260 O O . GLY A 1 162 ? -19.426 35.236 3.128 1.00 56.25 162 GLY A O 1
ATOM 1261 N N . ARG A 1 163 ? -21.626 35.679 3.000 1.00 47.09 163 ARG A N 1
ATOM 1262 C CA . ARG A 1 163 ? -22.061 34.548 3.828 1.00 47.09 163 ARG A CA 1
ATOM 1263 C C . ARG A 1 163 ? -22.778 33.528 2.958 1.00 47.09 163 ARG A C 1
ATOM 1265 O O . ARG A 1 163 ? -23.793 33.843 2.345 1.00 47.09 163 ARG A O 1
ATOM 1272 N N . ILE A 1 164 ? -22.266 32.304 2.943 1.00 55.97 164 ILE A N 1
ATOM 1273 C CA . ILE A 1 164 ? -22.869 31.181 2.223 1.00 55.97 164 ILE A CA 1
ATOM 1274 C C . ILE A 1 164 ? -23.507 30.248 3.249 1.00 55.97 164 ILE A C 1
ATOM 1276 O O . ILE A 1 164 ? -22.899 29.932 4.270 1.00 55.97 164 ILE A O 1
ATOM 1280 N N . THR A 1 165 ? -24.737 29.813 2.981 1.00 49.34 165 THR A N 1
ATOM 1281 C CA . THR A 1 165 ? -25.432 28.804 3.787 1.00 49.34 165 THR A CA 1
ATOM 1282 C C . THR A 1 165 ? -25.745 27.605 2.902 1.00 49.34 165 THR A C 1
ATOM 1284 O O . THR A 1 165 ? -26.294 27.760 1.815 1.00 49.34 165 THR A O 1
ATOM 1287 N N . PHE A 1 166 ? -25.359 26.409 3.347 1.00 54.50 166 PHE A N 1
ATOM 1288 C CA . PHE A 1 166 ? -25.705 25.156 2.681 1.00 54.50 166 PHE A CA 1
ATOM 1289 C C . PHE A 1 166 ? -26.851 24.507 3.458 1.00 54.50 166 PHE A C 1
ATOM 1291 O O . PHE A 1 166 ? -26.704 24.205 4.642 1.00 54.50 166 PHE A O 1
ATOM 1298 N N . GLY A 1 167 ? -28.001 24.328 2.810 1.00 50.12 167 GLY A N 1
ATOM 1299 C CA . GLY A 1 167 ? -29.122 23.562 3.356 1.00 50.12 167 GLY A CA 1
ATOM 1300 C C . GLY A 1 167 ? -28.982 22.076 3.026 1.00 50.12 167 GLY A C 1
ATOM 1301 O O . GLY A 1 167 ? -28.473 21.724 1.962 1.00 50.12 167 GLY A O 1
ATOM 1302 N N . ALA A 1 168 ? -29.439 21.197 3.921 1.00 47.38 168 ALA A N 1
ATOM 1303 C CA . ALA A 1 168 ? -29.547 19.774 3.616 1.00 47.38 168 ALA A CA 1
ATOM 1304 C C . ALA A 1 168 ? -30.561 19.577 2.478 1.00 47.38 168 ALA A C 1
ATOM 1306 O O . ALA A 1 168 ? -31.725 19.959 2.603 1.00 47.38 168 ALA A O 1
ATOM 1307 N N . ILE A 1 169 ? -30.118 18.993 1.365 1.00 53.22 169 ILE A N 1
ATOM 1308 C CA . ILE A 1 169 ? -31.008 18.596 0.275 1.00 53.22 169 ILE A CA 1
ATOM 1309 C C . ILE A 1 169 ? -31.793 17.388 0.794 1.00 53.22 169 ILE A C 1
ATOM 1311 O O . ILE A 1 169 ? -31.192 16.368 1.136 1.00 53.22 169 ILE A O 1
ATOM 1315 N N . ALA A 1 170 ? -33.114 17.524 0.928 1.00 40.84 170 ALA A N 1
ATOM 1316 C CA . ALA A 1 170 ? -33.978 16.414 1.313 1.00 40.84 170 ALA A CA 1
ATOM 1317 C C . ALA A 1 170 ? -33.731 15.221 0.369 1.00 40.84 170 ALA A C 1
ATOM 1319 O O . ALA A 1 170 ? -33.636 15.429 -0.844 1.00 40.84 170 ALA A O 1
ATOM 1320 N N . PRO A 1 171 ? -33.605 13.984 0.885 1.00 44.69 171 PRO A N 1
ATOM 1321 C CA . PRO A 1 171 ? -33.495 12.819 0.026 1.00 44.69 171 PRO A CA 1
ATOM 1322 C C . PRO A 1 171 ? -34.780 12.725 -0.795 1.00 44.69 171 PRO A C 1
ATOM 1324 O O . PRO A 1 171 ? -35.874 12.627 -0.241 1.00 44.69 171 PRO A O 1
ATOM 1327 N N . TRP A 1 172 ? -34.645 12.802 -2.115 1.00 45.75 172 TRP A N 1
ATOM 1328 C CA . TRP A 1 172 ? -35.736 12.561 -3.047 1.00 45.75 172 TRP A CA 1
ATOM 1329 C C . TRP A 1 172 ? -36.204 11.119 -2.822 1.00 45.75 172 TRP A C 1
ATOM 1331 O O . TRP A 1 172 ? -35.539 10.167 -3.228 1.00 45.75 172 TRP A O 1
ATOM 1341 N N . LEU A 1 173 ? -37.308 10.957 -2.092 1.00 41.41 173 LEU A N 1
ATOM 1342 C CA . LEU A 1 173 ? -38.041 9.702 -2.023 1.00 41.41 173 LEU A CA 1
ATOM 1343 C C . LEU A 1 173 ? -38.563 9.436 -3.434 1.00 41.41 173 LEU A C 1
ATOM 1345 O O . LEU A 1 173 ? -39.534 10.048 -3.869 1.00 41.41 173 LEU A O 1
ATOM 1349 N N . LEU A 1 174 ? -37.866 8.566 -4.161 1.00 39.69 174 LEU A N 1
ATOM 1350 C CA . LEU A 1 174 ? -38.410 7.900 -5.334 1.00 39.69 174 LEU A CA 1
ATOM 1351 C C . LEU A 1 174 ? -39.520 6.974 -4.830 1.00 39.69 174 LEU A C 1
ATOM 1353 O O . LEU A 1 174 ? -39.239 5.903 -4.292 1.00 39.69 174 LEU A O 1
ATOM 1357 N N . SER A 1 175 ? -40.759 7.446 -4.935 1.00 41.12 175 SER A N 1
ATOM 1358 C CA . SER A 1 175 ? -41.975 6.630 -4.919 1.00 41.12 175 SER A CA 1
ATOM 1359 C C . SER A 1 175 ? -42.391 6.316 -6.345 1.00 41.12 175 SER A C 1
ATOM 1361 O O . SER A 1 175 ? -42.440 7.294 -7.128 1.00 41.12 175 SER A O 1
#

Foldseek 3Di:
DPPDPPPPPPPPVVVVVVVVVVVVVVVLFVVLQVLLQVLCVVPPLADPVRAGFKDWLDWGWDQDPQAIEIETEMEGQDDDDPVNVLVSLCVSCVVSVHDSVSYHYHYHYHHDHRVVVPDVVCPRPPVVPPQPPVSVVVVVVVVVVVVVQVDDDPPNDHDPDDDDDDDDDPPPPPD

Radius of gyration: 24.15 Å; chains: 1; bounding box: 67×63×55 Å

Sequence (175 aa):
MAAIIGALLIPLGTSFERLRLELGRKQQQSETLRLARQLWQERLIRSGDGQPRSVINRLNATLQGEQLVVELTVITTQSLSLDEQEKYAASLAAALGRSRDSLRLDLIEIPTVPQNLTSPTADLFVPEQPKSAAEQQAEVLSRFDRQIRSLPLPGGHQMVEGRITFGAIAPWLLS